Protein AF-A0A497K0R1-F1 (afdb_monomer_lite)

Foldseek 3Di:
DWDKDWDWDQDPVSFIKIWIWTDDDQKTWIWIDRVVVRDTDDIDIDGNVRVVVVVVVVVVVVVD

Secondary structure (DSSP, 8-state):
---EEEEEEE-TTS-EEEEEEEEETTEEEEEEEETTTTEEEEEEEE-HHHHHHHHHHHHHHHT-

pLDDT: mean 88.25, std 10.09, range [50.44, 95.44]

Structure (mmCIF, N/CA/C/O backbone):
data_AF-A0A497K0R1-F1
#
_entry.id   AF-A0A497K0R1-F1
#
loop_
_atom_site.group_PDB
_atom_site.id
_atom_site.type_symbol
_atom_site.label_atom_id
_atom_site.label_alt_id
_atom_site.label_comp_id
_atom_site.label_asym_id
_atom_site.label_entity_id
_atom_site.label_seq_id
_atom_site.pdbx_PDB_ins_code
_atom_site.Cartn_x
_atom_site.Cartn_y
_atom_site.Cartn_z
_atom_site.occupancy
_atom_site.B_iso_or_equiv
_atom_site.auth_seq_id
_atom_site.auth_comp_id
_atom_site.auth_asym_id
_atom_site.auth_atom_id
_atom_site.pdbx_PDB_model_num
ATOM 1 N N . MET A 1 1 ? 6.631 -15.028 -10.736 1.00 53.28 1 MET A N 1
ATOM 2 C CA . MET A 1 1 ? 5.633 -14.838 -9.664 1.00 53.28 1 MET A CA 1
ATOM 3 C C . MET A 1 1 ? 6.090 -13.588 -8.943 1.00 53.28 1 MET A C 1
ATOM 5 O O . MET A 1 1 ? 7.210 -13.606 -8.460 1.00 53.28 1 MET A O 1
ATOM 9 N N . GLY A 1 2 ? 5.364 -12.477 -9.086 1.00 62.38 2 GLY A N 1
ATOM 10 C CA . GLY A 1 2 ? 5.832 -11.170 -8.612 1.00 62.38 2 GLY A CA 1
ATOM 11 C C . GLY A 1 2 ? 6.012 -11.161 -7.098 1.00 62.38 2 GLY A C 1
ATOM 12 O O . GLY A 1 2 ? 5.227 -11.792 -6.388 1.00 62.38 2 GLY A O 1
ATOM 13 N N . ASP A 1 3 ? 7.047 -10.479 -6.618 1.00 83.31 3 ASP A N 1
ATOM 14 C CA . ASP A 1 3 ? 7.259 -10.309 -5.186 1.00 83.31 3 ASP A CA 1
ATOM 15 C C . ASP A 1 3 ? 6.149 -9.430 -4.599 1.00 83.31 3 ASP A C 1
ATOM 17 O O . ASP A 1 3 ? 5.731 -8.431 -5.194 1.00 83.31 3 ASP A O 1
ATOM 21 N N . ILE A 1 4 ? 5.656 -9.815 -3.420 1.00 90.44 4 ILE A N 1
ATOM 22 C CA . ILE A 1 4 ? 4.657 -9.049 -2.673 1.00 90.44 4 ILE A CA 1
ATOM 23 C C . ILE A 1 4 ? 5.325 -8.507 -1.422 1.00 90.44 4 ILE A C 1
ATOM 25 O O . ILE A 1 4 ? 5.752 -9.265 -0.548 1.00 90.44 4 ILE A O 1
ATOM 29 N N . ARG A 1 5 ? 5.358 -7.181 -1.297 1.00 94.25 5 ARG A N 1
ATOM 30 C CA . ARG A 1 5 ? 5.790 -6.512 -0.071 1.00 94.25 5 ARG A CA 1
ATOM 31 C C . ARG A 1 5 ? 4.575 -6.002 0.686 1.00 94.25 5 ARG A C 1
ATOM 33 O O . ARG A 1 5 ? 3.773 -5.239 0.155 1.00 94.25 5 ARG A O 1
ATOM 40 N N . LYS A 1 6 ? 4.462 -6.400 1.951 1.00 94.75 6 LYS A N 1
ATOM 41 C CA . LYS A 1 6 ? 3.369 -6.001 2.839 1.00 94.75 6 LYS A CA 1
ATOM 42 C C . LYS A 1 6 ? 3.894 -5.098 3.945 1.00 94.75 6 LYS A C 1
ATOM 44 O O . LYS A 1 6 ? 4.860 -5.440 4.622 1.00 94.75 6 LYS A O 1
ATOM 49 N N . ILE A 1 7 ? 3.250 -3.954 4.128 1.00 94.12 7 ILE A N 1
ATOM 50 C CA . ILE A 1 7 ? 3.604 -2.955 5.137 1.00 94.12 7 ILE A CA 1
ATOM 51 C C . ILE A 1 7 ? 2.358 -2.679 5.974 1.00 94.12 7 ILE A C 1
ATOM 53 O O . ILE A 1 7 ? 1.281 -2.430 5.436 1.00 94.12 7 ILE A O 1
ATOM 57 N N . THR A 1 8 ? 2.495 -2.743 7.296 1.00 94.00 8 THR A N 1
ATOM 58 C CA . THR A 1 8 ? 1.423 -2.369 8.227 1.00 94.00 8 THR A CA 1
ATOM 59 C C . THR A 1 8 ? 1.726 -0.991 8.789 1.00 94.00 8 THR A C 1
ATOM 61 O O . THR A 1 8 ? 2.826 -0.766 9.287 1.00 94.00 8 THR A O 1
ATOM 64 N N . VAL A 1 9 ? 0.758 -0.080 8.711 1.00 92.50 9 VAL A N 1
ATOM 65 C CA . VAL A 1 9 ? 0.892 1.303 9.184 1.00 92.50 9 VAL A CA 1
ATOM 66 C C . VAL A 1 9 ? -0.281 1.683 10.080 1.00 92.50 9 VAL A C 1
ATOM 68 O O . VAL A 1 9 ? -1.380 1.139 9.949 1.00 92.50 9 VAL A O 1
ATOM 71 N N . ILE A 1 10 ? -0.054 2.626 10.990 1.00 92.31 10 ILE A N 1
ATOM 72 C CA . ILE A 1 10 ? -1.104 3.239 11.807 1.00 92.31 10 ILE A CA 1
ATOM 73 C C . ILE A 1 10 ? -1.393 4.617 11.219 1.00 92.31 10 ILE A C 1
ATOM 75 O O . ILE A 1 10 ? -0.502 5.458 11.144 1.00 92.31 10 ILE A O 1
ATOM 79 N N . GLY A 1 11 ? -2.623 4.828 10.754 1.00 85.19 11 GLY A N 1
ATOM 80 C CA . GLY A 1 11 ? -3.053 6.131 10.253 1.00 85.19 11 GLY A CA 1
ATOM 81 C C . GLY A 1 11 ? -3.392 7.100 11.384 1.00 85.19 11 GLY A C 1
ATOM 82 O O . GLY A 1 11 ? -3.471 6.727 12.553 1.00 85.19 11 GLY A O 1
ATOM 83 N N . THR A 1 12 ? -3.666 8.350 11.022 1.00 83.69 12 THR A N 1
ATOM 84 C CA . THR A 1 12 ? -3.930 9.455 11.964 1.00 83.69 12 THR A CA 1
ATOM 85 C C . THR A 1 12 ? -5.097 9.204 12.920 1.00 83.69 12 THR A C 1
ATOM 87 O O . THR A 1 12 ? -5.079 9.666 14.054 1.00 83.69 12 THR A O 1
ATOM 90 N N . SER A 1 13 ? -6.092 8.414 12.513 1.00 86.44 13 SER A N 1
ATOM 91 C CA . SER A 1 13 ? -7.228 8.032 13.359 1.00 86.44 13 SER A CA 1
ATOM 92 C C . SER A 1 13 ? -6.948 6.825 14.270 1.00 86.44 13 SER A C 1
ATOM 94 O O . SER A 1 13 ? -7.895 6.131 14.641 1.00 86.44 13 SER A O 1
ATOM 96 N N . LEU A 1 14 ? -5.675 6.490 14.520 1.00 88.00 14 LEU A N 1
ATOM 97 C CA . LEU A 1 14 ? -5.219 5.270 15.213 1.00 88.00 14 LEU A CA 1
ATOM 98 C C . LEU A 1 14 ? -5.734 3.961 14.590 1.00 88.00 14 LEU A C 1
ATOM 100 O O . LEU A 1 14 ? -5.676 2.898 15.202 1.00 88.00 14 LEU A O 1
ATOM 104 N N . GLN A 1 15 ? -6.234 4.028 13.356 1.00 89.69 15 GLN A N 1
ATOM 105 C CA . GLN A 1 15 ? -6.694 2.855 12.625 1.00 89.69 15 GLN A CA 1
ATOM 106 C C . GLN A 1 15 ? -5.506 2.211 11.928 1.00 89.69 15 GLN A C 1
ATOM 108 O O . GLN A 1 15 ? -4.655 2.895 11.353 1.00 89.69 15 GLN A O 1
ATOM 113 N N . ARG A 1 16 ? -5.471 0.883 11.957 1.00 93.12 16 ARG A N 1
ATOM 114 C CA . ARG A 1 16 ? -4.465 0.104 11.248 1.00 93.12 16 ARG A CA 1
ATOM 115 C C . ARG A 1 16 ? -4.832 -0.007 9.773 1.00 93.12 16 ARG A C 1
ATOM 117 O O . ARG A 1 16 ? -5.974 -0.310 9.425 1.00 93.12 16 ARG A O 1
ATOM 124 N N . TYR A 1 17 ? -3.833 0.167 8.922 1.00 94.19 17 TYR A N 1
ATOM 125 C CA . TYR A 1 17 ? -3.925 -0.043 7.487 1.00 94.19 17 TYR A CA 1
ATOM 126 C C . TYR A 1 17 ? -2.831 -0.999 7.027 1.00 94.19 17 TYR A C 1
ATOM 128 O O . TYR A 1 17 ? -1.751 -1.083 7.615 1.00 94.19 17 TYR A O 1
ATOM 136 N N . VAL A 1 18 ? -3.132 -1.731 5.964 1.00 94.75 18 VAL A N 1
ATOM 137 C CA . VAL A 1 18 ? -2.208 -2.637 5.292 1.00 94.75 18 VAL A CA 1
ATOM 138 C C . VAL A 1 18 ? -2.003 -2.126 3.877 1.00 94.75 18 VAL A C 1
ATOM 140 O O . VAL A 1 18 ? -2.973 -1.958 3.136 1.00 94.75 18 VAL A O 1
ATOM 143 N N . ILE A 1 19 ? -0.743 -1.896 3.524 1.00 94.62 19 ILE A N 1
ATOM 144 C CA . ILE A 1 19 ? -0.303 -1.546 2.179 1.00 94.62 19 ILE A CA 1
ATOM 145 C C . ILE A 1 19 ? 0.346 -2.789 1.576 1.00 94.62 19 ILE A C 1
ATOM 147 O O . ILE A 1 19 ? 1.308 -3.325 2.131 1.00 94.62 19 ILE A O 1
ATOM 151 N N . GLU A 1 20 ? -0.182 -3.250 0.452 1.00 95.25 20 GLU A N 1
ATOM 152 C CA . GLU A 1 20 ? 0.379 -4.346 -0.330 1.00 95.25 20 GLU A CA 1
ATOM 153 C C . GLU A 1 20 ? 0.916 -3.781 -1.639 1.00 95.25 20 GLU A C 1
ATOM 155 O O . GLU A 1 20 ? 0.170 -3.177 -2.408 1.00 95.25 20 GLU A O 1
ATOM 160 N N . ALA A 1 21 ? 2.211 -3.967 -1.869 1.00 94.12 21 ALA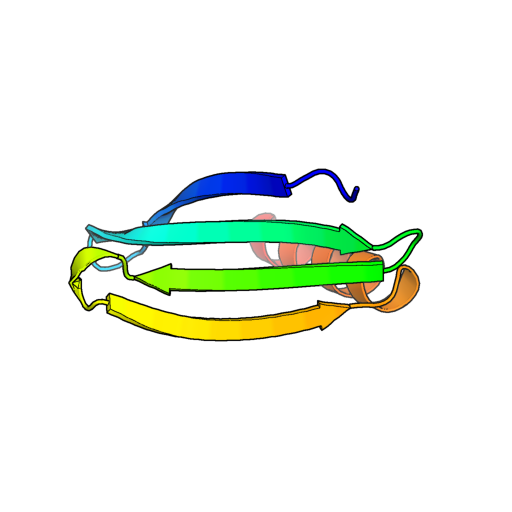 A N 1
ATOM 161 C CA . ALA A 1 21 ? 2.874 -3.645 -3.120 1.00 94.12 21 ALA A CA 1
ATOM 162 C C . ALA A 1 21 ? 3.146 -4.943 -3.878 1.00 94.12 21 ALA A C 1
ATOM 164 O O . ALA A 1 21 ? 3.915 -5.787 -3.412 1.00 94.12 21 ALA A O 1
ATOM 165 N N . HIS A 1 22 ? 2.493 -5.097 -5.026 1.00 94.69 22 HIS A N 1
ATOM 166 C CA . HIS A 1 22 ? 2.668 -6.222 -5.938 1.00 94.69 22 HIS A CA 1
ATOM 167 C C . HIS A 1 22 ? 3.507 -5.741 -7.119 1.00 94.69 22 HIS A C 1
ATOM 169 O O . HIS A 1 22 ? 3.052 -4.889 -7.884 1.00 94.69 22 HIS A O 1
ATOM 175 N N . TYR A 1 23 ? 4.726 -6.259 -7.249 1.00 91.38 23 TYR A N 1
ATOM 176 C CA . TYR A 1 23 ? 5.637 -5.890 -8.334 1.00 91.38 23 TYR A CA 1
ATOM 177 C C . TYR A 1 23 ? 5.350 -6.751 -9.572 1.00 91.38 23 TYR A C 1
ATOM 179 O O . TYR A 1 23 ? 5.361 -7.983 -9.503 1.00 91.38 23 TYR A O 1
ATOM 187 N N . LEU A 1 24 ? 5.066 -6.104 -10.702 1.00 91.44 24 LEU A N 1
ATOM 188 C CA . LEU A 1 24 ? 4.635 -6.716 -11.961 1.00 91.44 24 LEU A CA 1
ATOM 189 C C . LEU A 1 24 ? 5.601 -6.320 -13.089 1.00 91.44 24 LEU A C 1
ATOM 191 O O . LEU A 1 24 ? 5.225 -5.633 -14.032 1.00 91.44 24 LEU A O 1
ATOM 195 N N . GLY A 1 25 ? 6.862 -6.748 -12.980 1.00 89.94 25 GLY A N 1
ATOM 196 C CA . GLY A 1 25 ? 7.936 -6.206 -13.818 1.00 89.94 25 GLY A CA 1
ATOM 197 C C . GLY A 1 25 ? 8.312 -4.810 -13.326 1.00 89.94 25 GLY A C 1
ATOM 198 O O . GLY A 1 25 ? 8.581 -4.653 -12.134 1.00 89.94 25 GLY A O 1
ATOM 199 N N . ASP A 1 26 ? 8.281 -3.822 -14.219 1.00 89.31 26 ASP A N 1
ATOM 200 C CA . ASP A 1 26 ? 8.583 -2.419 -13.891 1.00 89.31 26 ASP A CA 1
ATOM 201 C C . ASP A 1 26 ? 7.382 -1.696 -13.244 1.00 89.31 26 ASP A C 1
ATOM 203 O O . ASP A 1 26 ? 7.541 -0.699 -12.532 1.00 89.31 26 ASP A O 1
ATOM 207 N N . ASP A 1 27 ? 6.177 -2.247 -13.422 1.00 92.56 27 ASP A N 1
ATOM 208 C CA . ASP A 1 27 ? 4.938 -1.722 -12.857 1.00 92.56 27 ASP A CA 1
ATOM 209 C C . ASP A 1 27 ? 4.723 -2.190 -11.409 1.00 92.56 27 ASP A C 1
ATOM 211 O O . ASP A 1 27 ? 5.119 -3.287 -10.997 1.00 92.56 27 ASP A O 1
ATOM 215 N N . VAL A 1 28 ? 4.016 -1.377 -10.622 1.00 93.69 28 VAL A N 1
ATOM 216 C CA . VAL A 1 28 ? 3.654 -1.688 -9.234 1.00 93.69 28 VAL A CA 1
ATOM 217 C C . VAL A 1 28 ? 2.162 -1.489 -9.013 1.00 93.69 28 VAL A C 1
ATOM 219 O O . VAL A 1 28 ? 1.614 -0.409 -9.229 1.00 93.69 28 VAL A O 1
ATOM 222 N N . LEU A 1 29 ? 1.501 -2.524 -8.498 1.00 94.81 29 LEU A N 1
ATOM 223 C CA . LEU A 1 29 ? 0.141 -2.424 -7.985 1.00 94.81 29 LEU A CA 1
ATOM 224 C C . LEU A 1 29 ? 0.178 -2.203 -6.467 1.00 94.81 29 LEU A C 1
ATOM 226 O O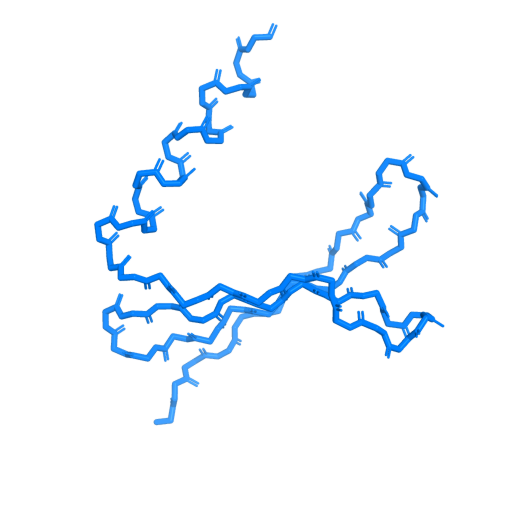 . LEU A 1 29 ? 0.542 -3.102 -5.707 1.00 94.81 29 LEU A O 1
ATOM 230 N N . LEU A 1 30 ? -0.239 -1.016 -6.029 1.00 94.12 30 LEU A N 1
ATOM 231 C CA . LEU A 1 30 ? -0.405 -0.660 -4.621 1.00 94.12 30 LEU A CA 1
ATOM 232 C C . LEU A 1 30 ? -1.861 -0.840 -4.192 1.00 94.12 30 LEU A C 1
ATOM 234 O O . LEU A 1 30 ? -2.778 -0.284 -4.801 1.00 94.12 30 LEU A O 1
ATOM 238 N N . ILE A 1 31 ? -2.075 -1.584 -3.110 1.00 94.81 31 ILE A N 1
ATOM 239 C CA . ILE A 1 31 ? -3.389 -1.793 -2.497 1.00 94.81 31 ILE A CA 1
ATOM 240 C C . ILE A 1 31 ? -3.321 -1.349 -1.041 1.00 94.81 31 ILE A C 1
ATOM 242 O O . ILE A 1 31 ? -2.575 -1.919 -0.252 1.00 94.81 31 ILE A O 1
ATOM 246 N N . ILE A 1 32 ? -4.134 -0.361 -0.673 1.00 94.19 32 ILE A N 1
ATOM 247 C CA . ILE A 1 32 ? -4.288 0.087 0.713 1.00 94.19 32 ILE A CA 1
ATOM 248 C C . ILE A 1 32 ? -5.635 -0.402 1.225 1.00 94.19 32 ILE A C 1
ATOM 250 O O . ILE A 1 32 ? -6.689 -0.099 0.656 1.00 94.19 32 ILE A O 1
ATOM 254 N N . SER A 1 33 ? -5.610 -1.154 2.318 1.00 94.94 33 SER A N 1
ATOM 255 C CA . SER A 1 33 ? -6.800 -1.729 2.939 1.00 94.94 33 SER A CA 1
ATOM 256 C C . SER A 1 33 ? -6.847 -1.444 4.436 1.00 94.94 33 SER A C 1
ATOM 258 O O . SER A 1 33 ? -5.817 -1.320 5.098 1.00 94.94 33 SER A O 1
ATOM 260 N N . ASN A 1 34 ? -8.060 -1.338 4.975 1.00 92.81 34 ASN A N 1
ATOM 261 C CA . ASN A 1 34 ? -8.297 -1.405 6.411 1.00 92.81 34 ASN A CA 1
ATOM 262 C C . ASN A 1 34 ? -8.772 -2.834 6.738 1.00 92.81 34 ASN A C 1
ATOM 264 O O . ASN A 1 34 ? -9.906 -3.180 6.380 1.00 92.81 34 ASN A O 1
ATOM 268 N N . PRO A 1 35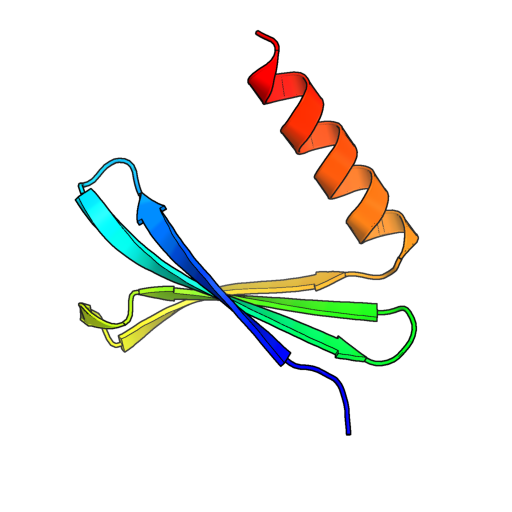 ? -7.935 -3.664 7.388 1.00 89.12 35 PRO A N 1
ATOM 269 C CA . PRO A 1 35 ? -8.265 -5.059 7.663 1.00 89.12 35 PRO A CA 1
ATOM 270 C C . PRO A 1 35 ? -9.431 -5.214 8.649 1.00 89.12 35 PRO A C 1
ATOM 272 O O . PRO A 1 35 ? -10.158 -6.195 8.575 1.00 89.12 35 PRO A O 1
ATOM 275 N N . GLU A 1 36 ? -9.657 -4.244 9.537 1.00 89.25 36 GLU A N 1
ATOM 276 C CA . GLU A 1 36 ? -10.732 -4.295 10.542 1.00 89.25 36 GLU A CA 1
ATOM 277 C C . GLU A 1 36 ? -12.104 -4.015 9.934 1.00 89.25 36 GLU A C 1
ATOM 279 O O . GLU A 1 36 ? -13.115 -4.539 10.391 1.00 89.25 36 GLU A O 1
ATOM 284 N N . LYS A 1 37 ? -12.138 -3.210 8.870 1.00 89.38 37 LYS A N 1
ATOM 285 C CA . LYS A 1 37 ? -13.360 -2.905 8.116 1.00 89.38 37 LYS A CA 1
ATOM 286 C C . LYS A 1 37 ? -13.533 -3.795 6.884 1.00 89.38 37 LYS A C 1
ATOM 288 O O . LYS A 1 37 ? -14.489 -3.592 6.142 1.00 89.38 37 LYS A O 1
ATOM 293 N N . ASN A 1 38 ? -12.596 -4.720 6.646 1.00 84.19 38 ASN A N 1
ATOM 294 C CA . ASN A 1 38 ? -12.495 -5.546 5.439 1.00 84.19 38 ASN A CA 1
ATOM 295 C C . ASN A 1 38 ? -12.717 -4.739 4.142 1.00 84.19 38 ASN A C 1
ATOM 297 O O . ASN A 1 38 ? -13.471 -5.135 3.254 1.00 84.19 38 ASN A O 1
ATOM 301 N N . LYS A 1 39 ? -12.116 -3.545 4.070 1.00 87.19 39 LYS A N 1
ATOM 302 C CA . LYS A 1 39 ? -12.370 -2.577 2.998 1.00 87.19 39 LYS A CA 1
ATOM 303 C C . LYS A 1 39 ? -11.073 -2.168 2.314 1.00 87.19 39 LYS A C 1
ATOM 305 O O . LYS A 1 39 ? -10.156 -1.670 2.971 1.00 87.19 39 LYS A O 1
ATOM 310 N N . THR A 1 40 ? -11.032 -2.298 0.989 1.00 89.19 40 THR A N 1
ATOM 311 C CA . THR A 1 40 ? -10.027 -1.636 0.149 1.00 89.19 40 THR A CA 1
ATOM 312 C C . THR A 1 40 ? -10.373 -0.159 0.025 1.00 89.19 40 THR A C 1
ATOM 314 O O . THR A 1 40 ? -11.509 0.203 -0.281 1.00 89.19 40 THR A O 1
ATOM 317 N N . ILE A 1 41 ? -9.395 0.692 0.302 1.00 89.50 41 ILE A N 1
ATOM 318 C CA . ILE A 1 41 ? -9.560 2.147 0.329 1.00 89.50 41 ILE A CA 1
ATOM 319 C C . ILE A 1 41 ? -9.008 2.743 -0.952 1.00 89.50 41 ILE A C 1
ATOM 321 O O . ILE A 1 41 ? -9.647 3.596 -1.556 1.00 89.50 41 ILE A O 1
ATOM 325 N N . VAL A 1 42 ? -7.839 2.262 -1.370 1.00 91.75 42 VAL A N 1
ATOM 326 C CA . VAL A 1 42 ? -7.144 2.738 -2.561 1.00 91.75 42 VAL A CA 1
ATOM 327 C C . VAL A 1 42 ? -6.532 1.546 -3.283 1.00 91.75 42 VAL A C 1
ATOM 329 O O . VAL A 1 42 ? -5.978 0.644 -2.650 1.00 91.75 42 VAL A O 1
ATOM 332 N N . LYS A 1 43 ? -6.631 1.558 -4.611 1.00 94.44 43 LYS A N 1
ATOM 333 C CA . LYS A 1 43 ? -5.933 0.642 -5.507 1.00 94.44 43 LYS A CA 1
ATOM 334 C C . LYS A 1 43 ? -5.349 1.461 -6.653 1.00 94.44 43 LYS A C 1
ATOM 336 O O . LYS A 1 43 ? -6.103 2.134 -7.348 1.00 94.44 43 LYS A O 1
ATOM 341 N N . MET A 1 44 ? -4.035 1.412 -6.827 1.00 94.50 44 MET A N 1
ATOM 342 C CA . MET A 1 44 ? -3.321 2.163 -7.862 1.00 94.50 44 MET A CA 1
ATOM 343 C C . MET A 1 44 ? -2.398 1.217 -8.609 1.00 94.50 44 MET A C 1
ATOM 345 O O . MET A 1 44 ? -1.608 0.519 -7.978 1.00 94.50 44 MET A O 1
ATOM 349 N N . LEU A 1 45 ? -2.509 1.194 -9.933 1.00 95.31 45 LEU A N 1
ATOM 350 C CA . LEU A 1 45 ? -1.487 0.624 -10.800 1.00 95.31 45 LEU A CA 1
ATOM 351 C C . LEU A 1 45 ? -0.601 1.782 -11.241 1.00 95.31 45 LEU A C 1
ATOM 353 O O . LEU A 1 45 ? -1.118 2.735 -11.816 1.00 95.31 45 LEU A O 1
ATOM 357 N N . LEU A 1 46 ? 0.682 1.705 -10.920 1.00 94.88 46 LEU A N 1
ATOM 358 C CA . LEU A 1 46 ? 1.661 2.737 -11.222 1.00 94.88 46 LEU A CA 1
ATOM 359 C C . LEU A 1 46 ? 2.726 2.145 -12.128 1.00 94.88 46 LEU A C 1
ATOM 361 O O . LEU A 1 46 ? 3.316 1.115 -11.789 1.00 94.88 46 LEU A O 1
ATOM 365 N N . ARG A 1 47 ? 2.991 2.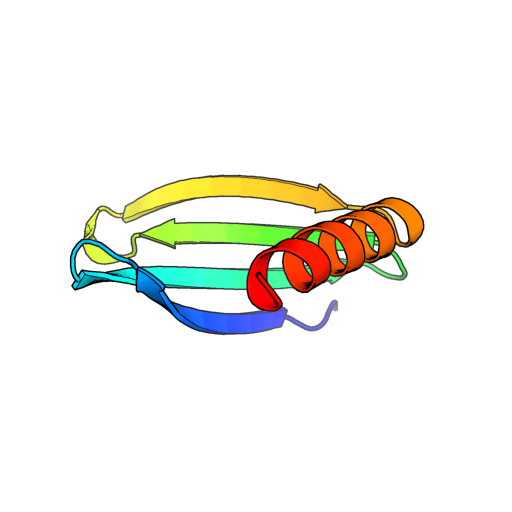822 -13.241 1.00 95.44 47 ARG A N 1
ATOM 366 C CA . ARG A 1 47 ? 4.210 2.604 -14.020 1.00 95.44 47 ARG A CA 1
ATOM 367 C C . ARG A 1 47 ? 5.415 3.151 -13.267 1.00 95.44 47 ARG A C 1
ATOM 369 O O . ARG A 1 47 ? 5.264 3.925 -12.321 1.00 95.44 47 ARG A O 1
ATOM 376 N N . GLU A 1 48 ? 6.610 2.779 -13.703 1.00 91.31 48 GLU A N 1
ATOM 377 C CA . GLU A 1 48 ? 7.860 3.238 -13.092 1.00 91.31 48 GLU A CA 1
ATOM 378 C C . GLU A 1 48 ? 7.934 4.769 -12.942 1.00 91.31 48 GLU A C 1
ATOM 380 O O . GLU A 1 48 ? 8.130 5.257 -11.829 1.00 91.31 48 GLU A O 1
ATOM 385 N N . GLU A 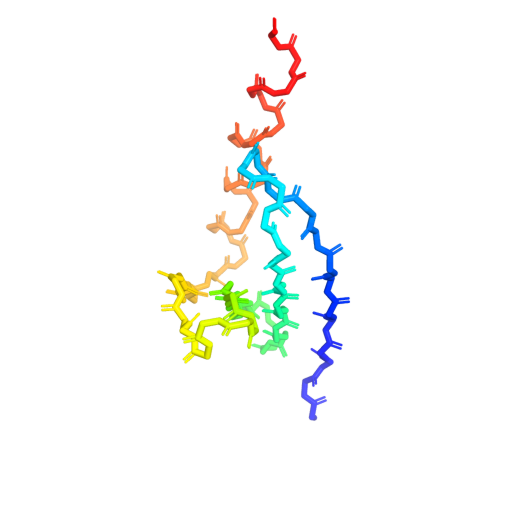1 49 ? 7.676 5.522 -14.013 1.00 94.38 49 GLU A N 1
ATOM 386 C CA . GLU A 1 49 ? 7.711 6.994 -13.996 1.00 94.38 49 GLU A CA 1
ATOM 387 C C . GLU A 1 49 ? 6.677 7.592 -13.022 1.00 94.38 49 GLU A C 1
ATOM 389 O O . GLU A 1 49 ? 6.965 8.521 -12.267 1.00 94.38 49 GLU A O 1
ATOM 394 N N . GLU A 1 50 ? 5.465 7.028 -12.983 1.00 94.62 50 GLU A N 1
ATOM 395 C CA . GLU A 1 50 ? 4.387 7.480 -12.092 1.00 94.62 50 GLU A CA 1
ATOM 396 C C . GLU A 1 50 ? 4.710 7.179 -10.622 1.00 94.62 50 GLU A C 1
ATOM 398 O O . GLU A 1 50 ? 4.412 7.975 -9.727 1.00 94.62 50 GLU A O 1
ATOM 403 N N . ARG A 1 51 ? 5.344 6.029 -10.365 1.00 91.06 51 ARG A N 1
ATOM 404 C CA . ARG A 1 51 ? 5.836 5.631 -9.044 1.00 91.06 51 ARG A CA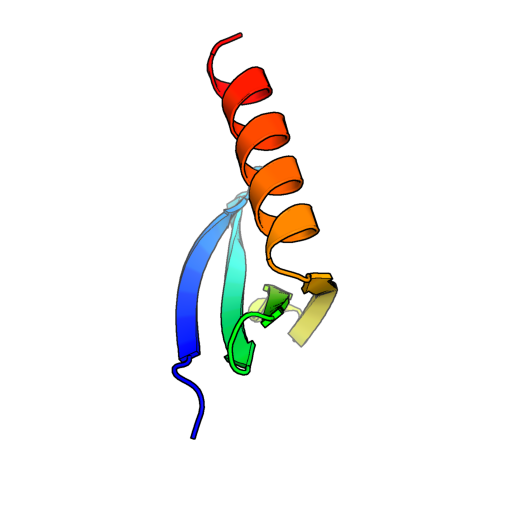 1
ATOM 405 C C . ARG A 1 51 ? 6.896 6.610 -8.551 1.00 91.06 51 ARG A C 1
ATOM 407 O O . ARG A 1 51 ? 6.845 7.010 -7.390 1.00 91.06 51 ARG A O 1
ATOM 414 N N . GLU A 1 52 ? 7.850 6.975 -9.401 1.00 91.75 52 GLU A N 1
ATOM 415 C CA . GLU A 1 52 ? 8.910 7.925 -9.055 1.00 91.75 52 GLU A CA 1
ATOM 416 C C . GLU A 1 52 ? 8.346 9.312 -8.747 1.00 91.75 52 GLU A C 1
ATOM 418 O O . GLU A 1 52 ? 8.623 9.848 -7.672 1.00 91.75 52 GLU A O 1
ATOM 423 N N . ALA A 1 53 ? 7.466 9.827 -9.610 1.00 93.38 53 ALA A N 1
ATOM 424 C CA . ALA A 1 53 ? 6.796 11.108 -9.399 1.00 93.38 53 ALA A CA 1
ATOM 425 C C . ALA A 1 53 ? 5.987 11.134 -8.089 1.00 93.38 53 ALA A C 1
ATOM 427 O O . ALA A 1 53 ? 6.022 12.116 -7.345 1.00 93.38 53 ALA A O 1
ATOM 428 N N . LEU A 1 54 ? 5.288 10.040 -7.760 1.00 90.12 54 LEU A N 1
ATOM 429 C CA . LEU A 1 54 ? 4.557 9.923 -6.498 1.00 90.12 54 LEU A CA 1
ATOM 430 C C . LEU A 1 54 ? 5.499 9.951 -5.285 1.00 90.12 54 LEU A C 1
ATOM 432 O O . LEU A 1 54 ? 5.213 10.631 -4.300 1.00 90.12 54 LEU A O 1
ATOM 436 N N . ILE A 1 55 ? 6.615 9.218 -5.332 1.00 88.44 55 ILE A N 1
ATOM 437 C CA . ILE A 1 55 ? 7.598 9.194 -4.238 1.00 88.44 55 ILE A CA 1
ATOM 438 C C . ILE A 1 55 ? 8.203 10.586 -4.028 1.00 88.44 55 ILE A C 1
ATOM 440 O O . ILE A 1 55 ? 8.366 11.009 -2.882 1.00 88.44 55 ILE A O 1
ATOM 444 N N . GLU A 1 56 ? 8.522 11.296 -5.108 1.00 91.94 56 GLU A N 1
ATOM 445 C CA . GLU A 1 56 ? 9.052 12.658 -5.048 1.00 91.94 56 GLU A CA 1
ATOM 446 C C . GLU A 1 56 ? 8.046 13.630 -4.419 1.00 91.94 56 GLU A C 1
ATOM 448 O O . GLU A 1 56 ? 8.385 14.333 -3.462 1.00 91.94 56 GLU A O 1
ATOM 453 N N . ALA A 1 57 ? 6.788 13.600 -4.874 1.00 90.12 57 ALA A N 1
ATOM 454 C CA . ALA A 1 57 ? 5.722 14.432 -4.322 1.00 90.12 57 ALA A CA 1
ATOM 455 C C . ALA A 1 57 ? 5.553 14.209 -2.809 1.00 90.12 57 ALA A C 1
ATOM 457 O O . ALA A 1 57 ? 5.520 15.170 -2.039 1.00 90.12 57 ALA A O 1
ATOM 458 N N . LEU A 1 58 ? 5.541 12.948 -2.366 1.00 86.00 58 LEU A N 1
ATOM 459 C CA . LEU A 1 58 ? 5.393 12.599 -0.950 1.00 86.00 58 LEU A CA 1
ATOM 460 C C . LEU A 1 58 ? 6.608 12.985 -0.092 1.00 86.00 58 LEU A C 1
ATOM 462 O O . LEU A 1 58 ? 6.440 13.330 1.077 1.00 86.00 58 LEU A O 1
ATOM 466 N N . ARG A 1 59 ? 7.832 12.945 -0.637 1.00 83.69 59 ARG A N 1
ATOM 467 C CA . ARG A 1 59 ? 9.029 13.419 0.083 1.00 83.69 59 ARG A CA 1
ATOM 468 C C . ARG A 1 59 ? 8.983 14.925 0.315 1.00 83.69 59 ARG A C 1
ATOM 470 O O . ARG A 1 59 ? 9.283 15.365 1.421 1.00 83.69 59 ARG A O 1
ATOM 477 N N . SER A 1 60 ? 8.558 15.689 -0.691 1.00 74.94 60 SER A N 1
ATOM 478 C CA . SER A 1 60 ? 8.502 17.155 -0.616 1.00 74.94 60 SER A CA 1
ATOM 479 C C . SER A 1 60 ? 7.561 17.681 0.479 1.00 74.94 60 SER A C 1
ATOM 481 O O . SER A 1 60 ? 7.806 18.744 1.047 1.00 74.94 60 SER A O 1
ATOM 483 N N . GLU A 1 61 ? 6.511 16.926 0.821 1.00 69.50 61 GLU A N 1
ATOM 484 C CA . GLU A 1 61 ? 5.594 17.276 1.912 1.00 69.50 61 GLU A CA 1
ATOM 485 C C . GLU A 1 61 ? 6.125 16.899 3.300 1.00 69.50 61 GLU A C 1
ATOM 487 O O . GLU A 1 61 ? 5.710 17.501 4.284 1.00 69.50 61 GLU A O 1
ATOM 492 N N . SER A 1 62 ? 7.047 15.937 3.402 1.00 61.16 62 SER A N 1
ATOM 493 C CA . SER A 1 62 ? 7.608 15.501 4.688 1.00 61.16 62 SER A CA 1
ATOM 494 C C . SER A 1 62 ? 8.710 16.423 5.227 1.00 61.16 62 SER A C 1
ATOM 496 O O . SER A 1 62 ? 9.073 16.295 6.395 1.00 61.16 62 SER A O 1
ATOM 498 N N . GLU A 1 63 ? 9.275 17.298 4.392 1.00 61.94 63 GLU A N 1
ATOM 499 C CA . GLU A 1 63 ? 10.346 18.244 4.756 1.00 61.94 63 GLU A CA 1
ATOM 500 C C . GLU A 1 63 ? 9.824 19.658 5.087 1.00 61.94 63 GLU A C 1
ATOM 502 O O . GLU A 1 63 ? 10.616 20.561 5.366 1.00 61.94 63 GLU A O 1
ATOM 507 N N . ARG A 1 64 ? 8.501 19.855 5.064 1.00 50.44 64 ARG A N 1
ATOM 508 C CA . ARG A 1 64 ? 7.817 21.083 5.493 1.00 50.44 64 ARG A CA 1
ATOM 509 C C . ARG A 1 64 ? 7.259 20.950 6.903 1.00 50.44 64 ARG A C 1
ATOM 511 O O . ARG A 1 64 ? 7.276 21.984 7.608 1.00 50.44 64 ARG A O 1
#

Radius of gyration: 12.97 Å; chains: 1; bounding box: 24×36×29 Å

Sequence (64 aa):
MGDIRKITVIGTSLQRYVIEAHYLGDDVLLIISNPEKNKTIVKMLLREEEREALIEALRSESER